Protein AF-A0A7V8SWE1-F1 (afdb_monomer)

Organism: NCBI:txid2741543

Solvent-accessible surface area (backbone atoms only — not comparable to full-atom values): 8649 Å² total; per-residue (Å²): 116,67,28,91,55,53,17,37,74,78,63,45,64,62,49,40,82,53,27,45,35,38,38,36,35,71,44,95,86,73,48,75,47,38,33,42,31,34,25,30,71,71,58,32,58,72,67,48,52,79,47,69,55,87,80,59,89,90,51,84,45,40,10,81,88,76,64,48,80,16,74,92,61,47,38,55,41,38,36,44,32,44,49,87,95,69,55,78,46,78,29,68,40,43,18,36,64,68,60,35,49,52,54,48,53,52,39,69,75,32,26,47,76,45,63,101,82,65,73,82,72,71,81,58,93,66,72,76,48,74,64,56,53,32,48,76,70,75,41,64,82,72,75,77,72,82,122

Structure (mmCIF, N/CA/C/O backbone):
data_AF-A0A7V8SWE1-F1
#
_entry.id   AF-A0A7V8SWE1-F1
#
loop_
_atom_site.group_PDB
_atom_site.id
_atom_site.type_symbol
_atom_site.label_atom_id
_atom_site.label_alt_id
_atom_site.label_comp_id
_atom_site.label_asym_id
_atom_site.label_entity_id
_atom_site.label_seq_id
_atom_site.pdbx_PDB_ins_code
_atom_site.Cartn_x
_atom_site.Cartn_y
_atom_site.Cartn_z
_atom_site.occupancy
_atom_site.B_iso_or_equiv
_atom_site.auth_seq_id
_atom_site.auth_comp_id
_atom_site.auth_asym_id
_atom_site.auth_atom_id
_atom_site.pdbx_PDB_model_num
ATOM 1 N N . MET A 1 1 ? -16.296 -4.561 21.670 1.00 53.44 1 MET A N 1
ATOM 2 C CA . MET A 1 1 ? -16.501 -3.111 21.899 1.00 53.44 1 MET A CA 1
ATOM 3 C C . MET A 1 1 ? -16.398 -2.400 20.562 1.00 53.44 1 MET A C 1
ATOM 5 O O . MET A 1 1 ? -15.325 -2.439 19.980 1.00 53.44 1 MET A O 1
ATOM 9 N N . ALA A 1 2 ? -17.481 -1.790 20.070 1.00 59.56 2 ALA A N 1
ATOM 10 C CA . ALA A 1 2 ? -17.483 -1.154 18.755 1.00 59.56 2 ALA A CA 1
ATOM 11 C C . ALA A 1 2 ? -16.504 0.028 18.675 1.00 59.56 2 ALA A C 1
ATOM 13 O O . ALA A 1 2 ? -16.579 0.948 19.486 1.00 59.56 2 ALA A O 1
ATOM 14 N N . SER A 1 3 ? -15.599 0.026 17.690 1.00 70.50 3 SER A N 1
ATOM 15 C CA . SER A 1 3 ? -14.721 1.175 17.453 1.00 70.50 3 SER A CA 1
ATOM 16 C C . SER A 1 3 ? -15.526 2.417 17.069 1.00 70.50 3 SER A C 1
ATOM 18 O O . SER A 1 3 ? -16.351 2.398 16.150 1.00 70.50 3 SER A O 1
ATOM 20 N N . LEU A 1 4 ? -15.225 3.531 17.738 1.00 80.62 4 LEU A N 1
ATOM 21 C CA . LEU A 1 4 ? -15.756 4.851 17.402 1.00 80.62 4 LEU A CA 1
ATOM 22 C C . LEU A 1 4 ? -15.091 5.466 16.159 1.00 80.62 4 LEU A C 1
ATOM 24 O O . LEU A 1 4 ? -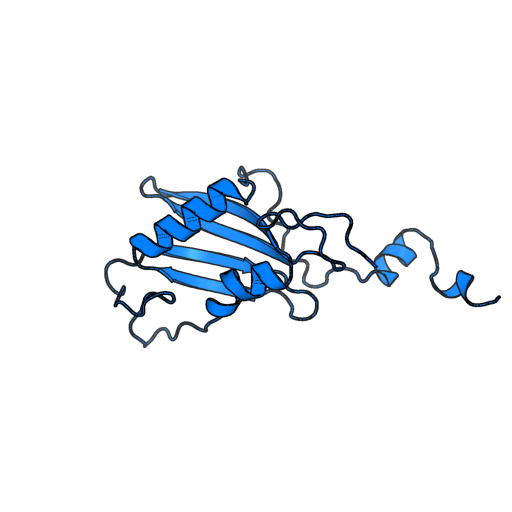15.530 6.512 15.680 1.00 80.62 4 LEU A O 1
ATOM 28 N N . VAL A 1 5 ? -14.049 4.833 15.626 1.00 86.25 5 VAL A N 1
ATOM 29 C CA . VAL A 1 5 ? -13.293 5.322 14.474 1.00 86.25 5 VAL A CA 1
ATOM 30 C C . VAL A 1 5 ? -13.812 4.656 13.202 1.00 86.25 5 VAL A C 1
ATOM 32 O O . VAL A 1 5 ? -13.894 3.429 13.124 1.00 86.25 5 VAL A O 1
ATOM 35 N N . LYS A 1 6 ? -14.171 5.474 12.206 1.00 90.62 6 LYS A N 1
ATOM 36 C CA . LYS A 1 6 ? -14.587 5.008 10.877 1.00 90.62 6 LYS A CA 1
ATOM 37 C C . LYS A 1 6 ? -13.392 4.441 10.105 1.00 90.62 6 LYS A C 1
ATOM 39 O O . LYS A 1 6 ? -12.274 4.939 10.232 1.00 90.62 6 LYS A O 1
ATOM 44 N N . CYS A 1 7 ? -13.649 3.430 9.282 1.00 93.50 7 CYS A N 1
ATOM 45 C CA . CYS A 1 7 ? -12.727 3.007 8.234 1.00 93.50 7 CYS A CA 1
ATOM 46 C C . CYS A 1 7 ? -12.522 4.163 7.243 1.00 93.50 7 CYS A C 1
ATOM 48 O O . CYS A 1 7 ? -13.503 4.734 6.777 1.00 93.50 7 CYS A O 1
ATOM 50 N N . GLY A 1 8 ? -11.273 4.492 6.918 1.00 91.38 8 GLY A N 1
ATOM 51 C CA . GLY A 1 8 ? -10.909 5.520 5.942 1.00 91.38 8 GLY A CA 1
ATOM 52 C C . GLY A 1 8 ? -11.381 5.184 4.531 1.00 91.38 8 GLY A C 1
ATOM 53 O O . GLY A 1 8 ? -11.786 6.080 3.812 1.00 91.38 8 GLY A O 1
ATOM 54 N N . SER A 1 9 ? -11.437 3.895 4.173 1.00 94.06 9 SER A N 1
ATOM 55 C CA . SER A 1 9 ? -11.879 3.472 2.839 1.00 94.06 9 SER A CA 1
ATOM 56 C C . SER A 1 9 ? -13.399 3.351 2.703 1.00 94.06 9 SER A C 1
ATOM 58 O O . SER A 1 9 ? -13.983 3.982 1.838 1.00 94.06 9 SER A O 1
ATOM 60 N N . CYS A 1 10 ? -14.077 2.561 3.545 1.00 94.50 10 CYS A N 1
ATOM 61 C CA . CYS A 1 10 ? -15.527 2.353 3.390 1.00 94.50 10 CYS A CA 1
ATOM 62 C C . CYS A 1 10 ? -16.403 3.261 4.268 1.00 94.50 10 CYS A C 1
ATOM 64 O O . CYS A 1 10 ? -17.613 3.064 4.311 1.00 94.50 10 CYS A O 1
ATOM 66 N N . ALA A 1 11 ? -15.820 4.186 5.040 1.00 92.94 11 ALA A N 1
ATOM 67 C CA . ALA A 1 11 ? -16.505 5.099 5.969 1.00 92.94 11 ALA A CA 1
ATOM 68 C C . ALA A 1 11 ? -17.383 4.443 7.067 1.00 92.94 11 ALA A C 1
ATOM 70 O O . ALA A 1 11 ? -17.995 5.146 7.880 1.00 92.94 11 ALA A O 1
ATOM 71 N N . ARG A 1 12 ? -17.429 3.106 7.149 1.00 92.25 12 ARG A N 1
ATOM 72 C CA . ARG A 1 12 ? -18.203 2.352 8.150 1.00 92.25 12 ARG A CA 1
ATOM 73 C C . ARG A 1 12 ? -17.472 2.275 9.492 1.00 92.25 12 ARG A C 1
ATOM 75 O O . ARG A 1 12 ? -16.244 2.258 9.550 1.00 92.25 12 ARG A O 1
ATOM 82 N N . ARG A 1 13 ? -18.236 2.198 10.586 1.00 88.94 13 ARG A N 1
ATOM 83 C CA . ARG A 1 13 ? -17.732 1.866 11.932 1.00 88.94 13 ARG A CA 1
ATOM 84 C C . ARG A 1 13 ? -17.792 0.350 12.091 1.00 88.94 13 ARG A C 1
ATOM 86 O O . ARG A 1 13 ? -18.875 -0.218 12.031 1.00 88.94 13 ARG A O 1
ATOM 93 N N . CYS A 1 14 ? -16.647 -0.305 12.248 1.00 77.81 14 CYS A N 1
ATOM 94 C CA . CYS A 1 14 ? -16.549 -1.750 12.017 1.00 77.81 14 CYS A CA 1
ATOM 95 C C . CYS A 1 14 ? -16.420 -2.599 13.281 1.00 77.81 14 CYS A C 1
ATOM 97 O O . CYS A 1 14 ? -15.758 -3.623 13.231 1.00 77.81 14 CYS A O 1
ATOM 99 N N . GLY A 1 15 ? -17.021 -2.202 14.408 1.00 78.94 15 GLY A N 1
ATOM 100 C CA . GLY A 1 15 ? -17.101 -3.061 15.603 1.00 78.94 15 GLY A CA 1
ATOM 101 C C . GLY A 1 15 ? -15.770 -3.333 16.334 1.00 78.94 15 GLY A C 1
ATOM 102 O O . GLY A 1 15 ? -15.778 -3.656 17.514 1.00 78.94 15 GLY A O 1
ATOM 103 N N . GLU A 1 16 ? -14.642 -3.129 15.664 1.00 82.38 16 GLU A N 1
ATOM 104 C CA . GLU A 1 16 ? -13.286 -3.471 16.082 1.00 82.38 16 GLU A CA 1
ATOM 105 C C . GLU A 1 16 ? -12.330 -2.319 15.770 1.00 82.38 16 GLU A C 1
ATOM 107 O O . GLU A 1 16 ? -12.632 -1.444 14.947 1.00 82.38 16 GLU A O 1
ATOM 112 N N . ARG A 1 17 ? -11.168 -2.304 16.434 1.00 84.38 17 ARG A N 1
ATOM 113 C CA . ARG A 1 17 ? -10.131 -1.290 16.212 1.00 84.38 17 ARG A CA 1
ATOM 114 C C . ARG A 1 17 ? -9.636 -1.366 14.755 1.00 84.38 17 ARG A C 1
ATOM 116 O O . ARG A 1 17 ? -9.178 -2.426 14.343 1.00 84.38 17 ARG A O 1
ATOM 123 N N . PRO A 1 18 ? -9.677 -0.261 13.987 1.00 89.19 18 PRO A N 1
ATOM 124 C CA . PRO A 1 18 ? -9.147 -0.241 12.632 1.00 89.19 18 PRO A CA 1
ATOM 125 C C . PRO A 1 18 ? -7.643 -0.514 12.599 1.00 89.19 18 PRO A C 1
ATOM 127 O O . PRO A 1 18 ? -6.896 -0.051 13.464 1.00 89.19 18 PRO A O 1
ATOM 130 N N . ILE A 1 19 ? -7.218 -1.204 11.550 1.00 93.44 19 ILE A N 1
ATOM 131 C CA . ILE A 1 19 ? -5.834 -1.491 11.200 1.00 93.44 19 ILE A CA 1
ATOM 132 C C . ILE A 1 19 ? -5.217 -0.219 10.621 1.00 93.44 19 ILE A C 1
ATOM 134 O O . ILE A 1 19 ? -5.732 0.351 9.659 1.00 93.44 19 ILE A O 1
ATOM 138 N N . GLY A 1 20 ? -4.133 0.263 11.223 1.00 93.25 20 GLY A N 1
ATOM 139 C CA . GLY A 1 20 ? -3.361 1.362 10.648 1.00 93.25 20 GLY A CA 1
ATOM 140 C C . GLY A 1 20 ? -2.509 0.849 9.494 1.00 93.25 20 GLY A C 1
ATOM 141 O O . GLY A 1 20 ? -1.827 -0.155 9.669 1.00 93.25 20 GLY A O 1
ATOM 142 N N . ALA A 1 21 ? -2.539 1.533 8.354 1.00 94.62 21 ALA A N 1
ATOM 143 C CA . ALA A 1 21 ? -1.696 1.239 7.200 1.00 94.62 21 ALA A CA 1
ATOM 144 C C . ALA A 1 21 ? -1.016 2.523 6.711 1.00 94.62 21 ALA A C 1
ATOM 146 O O . ALA A 1 21 ? -1.688 3.508 6.389 1.00 94.62 21 ALA A O 1
ATOM 147 N N . TYR A 1 22 ? 0.312 2.501 6.685 1.00 94.50 22 TYR A N 1
ATOM 148 C CA . TYR A 1 22 ? 1.173 3.544 6.142 1.00 94.50 22 TYR A CA 1
ATOM 149 C C . TYR A 1 22 ? 1.586 3.149 4.747 1.00 94.50 22 TYR A C 1
ATOM 151 O O . TYR A 1 22 ? 1.990 2.017 4.528 1.00 94.50 22 TYR A O 1
ATOM 159 N N . TRP A 1 23 ? 1.508 4.098 3.835 1.00 94.62 23 TRP A N 1
ATOM 160 C CA . TRP A 1 23 ? 1.848 3.913 2.440 1.00 94.62 23 TRP A CA 1
ATOM 161 C C . TRP A 1 23 ? 2.895 4.936 2.064 1.00 94.62 23 TRP A C 1
ATOM 163 O O . TRP A 1 23 ? 2.771 6.108 2.430 1.00 94.62 23 TRP A O 1
ATOM 173 N N . ARG A 1 24 ? 3.912 4.516 1.322 1.00 94.44 24 ARG A N 1
ATOM 174 C CA . ARG A 1 24 ? 4.896 5.432 0.758 1.00 94.44 24 ARG A CA 1
ATOM 175 C C . ARG A 1 24 ? 5.316 5.008 -0.638 1.00 94.44 24 ARG A C 1
ATOM 177 O O . ARG A 1 24 ? 5.428 3.820 -0.921 1.00 94.44 24 ARG A O 1
ATOM 184 N N . TRP A 1 25 ? 5.580 5.991 -1.482 1.00 93.56 25 TRP A N 1
ATOM 185 C CA . TRP A 1 25 ? 6.151 5.792 -2.810 1.00 93.56 25 TRP A CA 1
ATOM 186 C C . TRP A 1 25 ? 7.035 6.981 -3.170 1.00 93.56 25 TRP A C 1
ATOM 188 O O . TRP A 1 25 ? 6.848 8.089 -2.652 1.00 93.56 25 TRP A O 1
ATOM 198 N N . LEU A 1 26 ? 8.004 6.737 -4.045 1.00 88.69 26 LEU A N 1
ATOM 199 C CA . LEU A 1 26 ? 8.876 7.772 -4.577 1.00 88.69 26 LEU A CA 1
ATOM 200 C C . LEU A 1 26 ? 8.215 8.383 -5.815 1.00 88.69 26 LEU A C 1
ATOM 202 O O . LEU A 1 26 ? 7.708 7.669 -6.676 1.00 88.69 26 LEU A O 1
ATOM 206 N N . ARG A 1 27 ? 8.169 9.710 -5.893 1.00 86.38 27 ARG A N 1
ATOM 207 C CA . ARG A 1 27 ? 7.724 10.418 -7.097 1.00 86.38 27 ARG A CA 1
ATOM 208 C C . ARG A 1 27 ? 8.882 10.594 -8.079 1.00 86.38 27 ARG A C 1
ATOM 210 O O . ARG A 1 27 ? 10.047 10.523 -7.700 1.00 86.38 27 ARG A O 1
ATOM 217 N N . SER A 1 28 ? 8.551 10.927 -9.326 1.00 85.75 28 SER A N 1
ATOM 218 C CA . SER A 1 28 ? 9.534 11.245 -10.371 1.00 85.75 28 SER A CA 1
ATOM 219 C C . SER A 1 28 ? 10.417 12.460 -10.055 1.00 85.75 28 SER A C 1
ATOM 221 O O . SER A 1 28 ? 11.500 12.583 -10.612 1.00 85.75 28 SER A O 1
ATOM 223 N N . ASP A 1 29 ? 9.983 13.343 -9.149 1.00 87.50 29 ASP A N 1
ATOM 224 C CA . ASP A 1 29 ? 10.763 14.479 -8.636 1.00 87.50 29 ASP A CA 1
ATOM 225 C C . ASP A 1 29 ? 11.721 14.093 -7.487 1.00 87.50 29 ASP A C 1
ATOM 227 O O . ASP A 1 29 ? 12.370 14.960 -6.904 1.00 87.50 29 ASP A O 1
ATOM 231 N N . GLY A 1 30 ? 11.813 12.803 -7.141 1.00 85.00 30 GLY A N 1
ATOM 232 C CA . GLY A 1 30 ? 12.646 12.298 -6.049 1.00 85.00 30 GLY A CA 1
ATOM 233 C C . GLY A 1 30 ? 12.052 12.508 -4.652 1.00 85.00 30 GLY A C 1
ATOM 234 O O . GLY A 1 30 ? 12.710 12.206 -3.655 1.00 85.00 30 GLY A O 1
ATOM 235 N N . VAL A 1 31 ? 10.814 13.004 -4.541 1.00 88.12 31 VAL A N 1
ATOM 236 C CA . VAL A 1 31 ? 10.159 13.240 -3.250 1.00 88.12 31 VAL A CA 1
ATOM 237 C C . VAL A 1 31 ? 9.353 12.017 -2.817 1.00 88.12 31 VAL A C 1
ATOM 239 O O . VAL A 1 31 ? 8.496 11.511 -3.545 1.00 88.12 31 VAL A O 1
ATOM 242 N N . TRP A 1 32 ? 9.578 11.565 -1.582 1.00 88.94 32 TRP A N 1
ATOM 243 C CA . TRP A 1 32 ? 8.751 10.536 -0.956 1.00 88.94 32 TRP A CA 1
ATOM 244 C C . TRP A 1 32 ? 7.381 11.091 -0.579 1.00 88.94 32 TRP A C 1
ATOM 246 O O . TRP A 1 32 ? 7.273 11.988 0.258 1.00 88.94 32 TRP A O 1
ATOM 256 N N . LYS A 1 33 ? 6.325 10.495 -1.128 1.00 91.56 33 LYS A N 1
ATOM 257 C CA . LYS A 1 33 ? 4.957 10.707 -0.652 1.00 91.56 33 LYS A CA 1
ATOM 258 C C . LYS A 1 33 ? 4.629 9.697 0.427 1.00 91.56 33 LYS A C 1
ATOM 260 O O . LYS A 1 33 ? 5.005 8.533 0.320 1.00 91.56 33 LYS A O 1
ATOM 265 N N . LYS A 1 34 ? 3.929 10.150 1.465 1.00 93.00 34 LYS A N 1
ATOM 266 C CA . LYS A 1 34 ? 3.537 9.337 2.618 1.00 93.00 34 LYS A CA 1
ATOM 267 C C . LYS A 1 34 ? 2.059 9.541 2.893 1.00 93.00 34 LYS A C 1
ATOM 269 O O . LYS A 1 34 ? 1.596 10.674 2.953 1.00 93.00 34 LYS A O 1
ATOM 274 N N . HIS A 1 35 ? 1.333 8.449 3.066 1.00 93.88 35 HIS A N 1
ATOM 275 C CA . HIS A 1 35 ? -0.095 8.459 3.345 1.00 93.88 35 HIS A CA 1
ATOM 276 C C . HIS A 1 35 ? -0.418 7.498 4.481 1.00 93.88 35 HIS A C 1
ATOM 278 O O . HIS A 1 35 ? 0.260 6.491 4.679 1.00 93.88 35 HIS A O 1
ATOM 284 N N . TYR A 1 36 ? -1.476 7.801 5.224 1.00 93.69 36 TYR A N 1
ATOM 285 C CA . TYR A 1 36 ? -1.980 6.945 6.285 1.00 93.69 36 TYR A CA 1
ATOM 286 C C . TYR A 1 36 ? -3.476 6.704 6.146 1.00 93.69 36 TYR A C 1
ATOM 288 O O . TYR A 1 36 ? -4.268 7.644 6.070 1.00 93.69 36 TYR A O 1
ATOM 296 N N . ALA A 1 37 ? -3.868 5.436 6.211 1.00 93.38 37 ALA A N 1
ATOM 297 C CA . ALA A 1 37 ? -5.258 5.021 6.242 1.00 93.38 37 ALA A CA 1
ATOM 298 C C . ALA A 1 37 ? -5.544 4.155 7.472 1.00 93.38 37 ALA A C 1
ATOM 300 O O . ALA A 1 37 ? -4.713 3.374 7.934 1.00 93.38 37 ALA A O 1
ATOM 301 N N . ARG A 1 38 ? -6.769 4.271 7.987 1.00 93.56 38 ARG A N 1
ATOM 302 C CA . ARG A 1 38 ? -7.322 3.357 8.992 1.00 93.56 38 ARG A CA 1
ATOM 303 C C . ARG A 1 38 ? -8.280 2.407 8.301 1.00 93.56 38 ARG A C 1
ATOM 305 O O . ARG A 1 38 ? -9.331 2.840 7.849 1.00 93.56 38 ARG A O 1
ATOM 312 N N . LEU A 1 39 ? -7.957 1.131 8.219 1.00 94.56 39 LEU A N 1
ATOM 313 C CA . LEU A 1 39 ? -8.743 0.147 7.487 1.00 94.56 39 LEU A CA 1
ATOM 314 C C . LEU A 1 39 ? -9.509 -0.745 8.458 1.00 94.56 39 LEU A C 1
ATOM 316 O O . LEU A 1 39 ? -8.976 -1.189 9.468 1.00 94.56 39 LEU A O 1
ATOM 320 N N . CYS A 1 40 ? -10.775 -1.028 8.175 1.00 94.00 40 CYS A N 1
ATOM 321 C CA . CYS A 1 40 ? -11.423 -2.161 8.827 1.00 94.00 40 CYS A CA 1
ATOM 322 C C . CYS A 1 40 ? -10.852 -3.474 8.291 1.00 94.00 40 CYS A C 1
ATOM 324 O O . CYS A 1 40 ? -10.267 -3.490 7.208 1.00 94.00 40 CYS A O 1
ATOM 326 N N . VAL A 1 41 ? -11.087 -4.576 9.006 1.00 92.25 41 VAL A N 1
ATOM 327 C CA . VAL A 1 41 ? -10.599 -5.909 8.619 1.00 92.25 41 VAL A CA 1
ATOM 328 C C . VAL A 1 41 ? -10.981 -6.263 7.177 1.00 92.25 41 VAL A C 1
ATOM 330 O O . VAL A 1 41 ? -10.136 -6.730 6.427 1.00 92.25 41 VAL A O 1
ATOM 333 N N . GLY A 1 42 ? -12.205 -5.951 6.736 1.00 93.06 42 GLY A N 1
ATOM 334 C CA . GLY A 1 42 ? -12.628 -6.212 5.353 1.00 93.06 42 GLY A CA 1
ATOM 335 C C . GLY A 1 42 ? -11.882 -5.381 4.297 1.00 93.06 42 GLY A C 1
ATOM 336 O O . GLY A 1 42 ? -11.495 -5.904 3.255 1.00 93.06 42 GLY A O 1
ATOM 337 N N . CYS A 1 43 ? -11.639 -4.091 4.556 1.00 95.12 43 CYS A N 1
ATOM 338 C CA . CYS A 1 43 ? -10.854 -3.247 3.644 1.00 95.12 43 CYS A CA 1
ATOM 339 C C . CYS A 1 43 ? -9.372 -3.640 3.645 1.00 95.12 43 CYS A C 1
ATOM 341 O O . CYS A 1 43 ? -8.723 -3.574 2.611 1.00 95.12 43 CYS A O 1
ATOM 343 N N . TYR A 1 44 ? -8.846 -4.074 4.788 1.00 95.00 44 TYR A N 1
ATOM 344 C CA . TYR A 1 44 ? -7.492 -4.603 4.888 1.00 95.00 44 TYR A CA 1
ATOM 345 C C . TYR A 1 44 ? -7.333 -5.902 4.092 1.00 95.00 44 TYR A C 1
ATOM 347 O O . TYR A 1 44 ? -6.470 -5.987 3.224 1.00 95.00 44 TYR A O 1
ATOM 355 N N . ALA A 1 45 ? -8.221 -6.872 4.324 1.00 94.44 45 ALA A N 1
ATOM 356 C CA . ALA A 1 45 ? -8.199 -8.175 3.667 1.00 94.44 45 ALA A CA 1
ATOM 357 C C . ALA A 1 45 ? -8.356 -8.089 2.141 1.00 94.44 45 ALA A C 1
ATOM 359 O O . ALA A 1 45 ? -7.865 -8.953 1.428 1.00 94.44 45 ALA A O 1
ATOM 360 N N . SER A 1 46 ? -9.033 -7.054 1.636 1.00 94.06 46 SER A N 1
ATOM 361 C CA . SER A 1 46 ? -9.235 -6.853 0.194 1.00 94.06 46 SER A CA 1
ATOM 362 C C . SER A 1 46 ? -8.147 -6.027 -0.492 1.00 94.06 46 SER A C 1
ATOM 364 O O . SER A 1 46 ? -8.024 -6.116 -1.708 1.00 94.06 46 SER A O 1
ATOM 366 N N . ARG A 1 47 ? -7.392 -5.195 0.240 1.00 93.00 47 ARG A N 1
ATOM 367 C CA . ARG A 1 47 ? -6.444 -4.236 -0.366 1.00 93.00 47 ARG A CA 1
ATOM 368 C C . ARG A 1 47 ? -4.989 -4.454 0.013 1.00 93.00 47 ARG A C 1
ATOM 370 O O . ARG A 1 47 ? -4.128 -4.178 -0.815 1.00 93.00 47 ARG A O 1
ATOM 377 N N . VAL A 1 48 ? -4.729 -4.875 1.248 1.00 93.94 48 VAL A N 1
ATOM 378 C CA . VAL A 1 48 ? -3.374 -4.996 1.807 1.00 93.94 48 VAL A CA 1
ATOM 379 C C . VAL A 1 48 ? -2.971 -6.452 1.926 1.00 93.94 48 VAL A C 1
ATOM 381 O O . VAL A 1 48 ? -1.913 -6.808 1.434 1.00 93.94 48 VAL A O 1
ATOM 384 N N . ALA A 1 49 ? -3.832 -7.298 2.496 1.00 93.88 49 ALA A N 1
ATOM 385 C CA . ALA A 1 49 ? -3.510 -8.709 2.708 1.00 93.88 49 ALA A CA 1
ATOM 386 C C . ALA A 1 49 ? -3.080 -9.470 1.440 1.00 93.88 49 ALA A C 1
ATOM 388 O O . ALA A 1 49 ? -2.149 -10.260 1.534 1.00 93.88 49 ALA A O 1
ATOM 389 N N . PRO A 1 50 ? -3.664 -9.226 0.248 1.00 92.62 50 PRO A N 1
ATOM 390 C CA . PRO A 1 50 ? -3.204 -9.882 -0.978 1.00 92.62 50 PRO A CA 1
ATOM 391 C C . PRO A 1 50 ? -1.789 -9.473 -1.409 1.00 92.62 50 PRO A C 1
ATOM 393 O O . PRO A 1 50 ? -1.189 -10.145 -2.237 1.00 92.62 50 PRO A O 1
ATOM 396 N N . LEU A 1 51 ? -1.276 -8.362 -0.875 1.00 92.62 51 LEU A N 1
ATOM 397 C CA . LEU A 1 51 ? 0.065 -7.856 -1.147 1.00 92.62 51 LEU A CA 1
ATOM 398 C C . LEU A 1 51 ? 1.089 -8.370 -0.129 1.00 92.62 51 LEU A C 1
ATOM 400 O O . LEU A 1 51 ? 2.279 -8.170 -0.335 1.00 92.62 51 LEU A O 1
ATOM 404 N N . GLU A 1 52 ? 0.650 -9.005 0.964 1.00 90.12 52 GLU A N 1
ATOM 405 C CA . GLU A 1 52 ? 1.521 -9.616 1.974 1.00 90.12 52 GLU A CA 1
ATOM 406 C C . GLU A 1 52 ? 2.179 -10.876 1.398 1.00 90.12 52 GLU A C 1
ATOM 408 O O . GLU A 1 52 ? 1.774 -12.002 1.678 1.00 90.12 52 GLU A O 1
ATOM 413 N N . GLY A 1 53 ? 3.174 -10.673 0.541 1.00 81.94 53 GLY A N 1
ATOM 414 C CA . GLY A 1 53 ? 4.032 -11.712 -0.004 1.00 81.94 53 GLY A CA 1
ATOM 415 C C . GLY A 1 53 ? 5.489 -11.399 0.300 1.00 81.94 53 GLY A C 1
ATOM 416 O O . GLY A 1 53 ? 5.906 -10.239 0.271 1.00 81.94 53 GLY A O 1
ATOM 417 N N . GLU A 1 54 ? 6.266 -12.437 0.591 1.00 77.44 54 GLU A N 1
ATOM 418 C CA . GLU A 1 54 ? 7.720 -12.319 0.588 1.00 77.44 54 GLU A CA 1
ATOM 419 C C . GLU A 1 54 ? 8.191 -12.160 -0.861 1.00 77.44 54 GLU A C 1
ATOM 421 O O . GLU A 1 54 ? 7.799 -12.928 -1.741 1.00 77.44 54 GLU A O 1
ATOM 426 N N . ILE A 1 55 ? 9.010 -11.137 -1.110 1.00 81.31 55 ILE A N 1
ATOM 427 C CA . ILE A 1 55 ? 9.718 -11.003 -2.381 1.00 81.31 55 ILE A CA 1
ATOM 428 C C . ILE A 1 55 ? 10.958 -11.885 -2.290 1.00 81.31 55 ILE A C 1
ATOM 430 O O . ILE A 1 55 ? 11.840 -11.624 -1.471 1.00 81.31 55 ILE A O 1
ATOM 434 N N . ASP A 1 56 ? 11.024 -12.900 -3.145 1.00 82.19 56 ASP A N 1
ATOM 435 C CA . ASP A 1 56 ? 12.252 -13.648 -3.386 1.00 82.19 56 ASP A CA 1
ATOM 436 C C . ASP A 1 56 ? 13.212 -12.765 -4.212 1.00 82.19 56 ASP A C 1
ATOM 438 O O . ASP A 1 56 ? 12.860 -12.389 -5.333 1.00 82.19 56 ASP A O 1
ATOM 442 N N . PRO A 1 57 ? 14.389 -12.383 -3.674 1.00 79.44 57 PRO A N 1
ATOM 443 C CA . PRO A 1 57 ? 15.334 -11.509 -4.367 1.00 79.44 57 PRO A CA 1
ATOM 444 C C . PRO A 1 57 ? 15.938 -12.143 -5.625 1.00 79.44 57 PRO A C 1
ATOM 446 O O . PRO A 1 57 ? 16.433 -11.410 -6.479 1.00 79.44 57 PRO A O 1
ATOM 449 N N . ASP A 1 58 ? 15.902 -13.473 -5.738 1.00 85.31 58 ASP A N 1
ATOM 450 C CA . ASP A 1 58 ? 16.420 -14.209 -6.892 1.00 85.31 58 ASP A CA 1
ATOM 451 C C . ASP A 1 58 ? 15.324 -14.486 -7.941 1.00 85.31 58 ASP A C 1
ATOM 453 O O . ASP A 1 58 ? 15.611 -14.956 -9.047 1.00 85.31 58 ASP A O 1
ATOM 457 N N . ALA A 1 59 ? 14.059 -14.189 -7.620 1.00 85.75 59 ALA A N 1
ATOM 458 C CA . ALA A 1 59 ? 12.934 -14.338 -8.533 1.00 85.75 59 ALA A CA 1
ATOM 459 C C . ALA A 1 59 ? 12.691 -13.068 -9.356 1.00 85.75 59 ALA A C 1
ATOM 461 O O . ALA A 1 59 ? 12.913 -11.941 -8.913 1.00 85.75 59 ALA A O 1
ATOM 462 N N . ARG A 1 60 ? 12.136 -13.250 -10.559 1.00 87.38 60 ARG A N 1
ATOM 463 C CA . ARG A 1 60 ? 11.663 -12.124 -11.370 1.00 87.38 60 ARG A CA 1
ATOM 464 C C . ARG A 1 60 ? 10.549 -11.370 -10.656 1.00 87.38 60 ARG A C 1
ATOM 466 O O . ARG A 1 60 ? 9.566 -11.972 -10.213 1.00 87.38 60 ARG A O 1
ATOM 473 N N . LEU A 1 61 ? 10.676 -10.046 -10.610 1.00 91.75 61 LEU A N 1
ATOM 474 C CA . LEU A 1 61 ? 9.639 -9.183 -10.061 1.00 91.75 61 LEU A CA 1
ATOM 475 C C . LEU A 1 61 ? 8.423 -9.191 -10.984 1.00 91.75 61 LEU A C 1
ATOM 477 O O . LEU A 1 61 ? 8.523 -8.925 -12.178 1.00 91.75 61 LEU A O 1
ATOM 481 N N . SER A 1 62 ? 7.257 -9.462 -10.409 1.00 93.56 62 SER A N 1
ATOM 482 C CA . SER A 1 62 ? 5.988 -9.395 -11.123 1.00 93.56 62 SER A CA 1
ATOM 483 C C . SER A 1 62 ? 4.981 -8.568 -10.343 1.00 93.56 62 SER A C 1
ATOM 485 O O . SER A 1 62 ? 4.956 -8.572 -9.110 1.00 93.56 62 SER A O 1
ATOM 487 N N . CYS A 1 63 ? 4.124 -7.864 -11.078 1.00 94.69 63 CYS A N 1
ATOM 488 C CA . CYS A 1 63 ? 3.070 -7.058 -10.495 1.00 94.69 63 CYS A CA 1
ATOM 489 C C . CYS A 1 63 ? 2.119 -7.947 -9.680 1.00 94.69 63 CYS A C 1
ATOM 491 O O . CYS A 1 63 ? 1.437 -8.787 -10.274 1.00 94.69 63 CYS A O 1
ATOM 493 N N . PRO A 1 64 ? 1.962 -7.727 -8.361 1.00 92.81 64 PRO A N 1
ATOM 494 C CA . PRO A 1 64 ? 1.173 -8.619 -7.507 1.00 92.81 64 PRO A CA 1
ATOM 495 C C . PRO A 1 64 ? -0.325 -8.632 -7.857 1.00 92.81 64 PRO A C 1
ATOM 497 O O . PRO A 1 64 ? -1.050 -9.533 -7.448 1.00 92.81 64 PRO A O 1
ATOM 500 N N . GLN A 1 65 ? -0.798 -7.651 -8.633 1.00 93.81 65 GLN A N 1
ATOM 501 C CA . GLN A 1 65 ? -2.198 -7.539 -9.041 1.00 93.81 65 GLN A CA 1
ATOM 502 C C . GLN A 1 65 ? -2.520 -8.244 -10.369 1.00 93.81 65 GLN A C 1
ATOM 504 O O . GLN A 1 65 ? -3.645 -8.700 -10.556 1.00 93.81 65 GLN A O 1
ATOM 509 N N . CYS A 1 66 ? -1.571 -8.317 -11.309 1.00 95.19 66 CYS A N 1
ATOM 510 C CA . CYS A 1 66 ? -1.832 -8.846 -12.659 1.00 95.1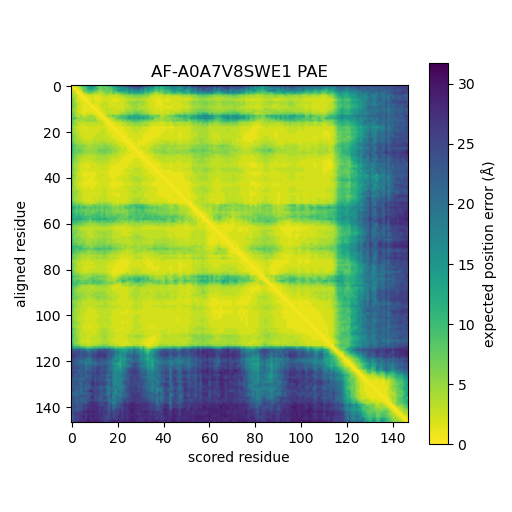9 66 CYS A CA 1
ATOM 511 C C . CYS A 1 66 ? -0.793 -9.840 -13.185 1.00 95.19 66 CYS A C 1
ATOM 513 O O . CYS A 1 66 ? -0.987 -10.383 -14.269 1.00 95.19 66 CYS A O 1
ATOM 515 N N . GLY A 1 67 ? 0.301 -10.065 -12.458 1.00 94.12 67 GLY A N 1
ATOM 516 C CA . GLY A 1 67 ? 1.357 -11.010 -12.817 1.00 94.12 67 GLY A CA 1
ATOM 517 C C . GLY A 1 67 ? 2.248 -10.589 -13.988 1.00 94.12 67 GLY A C 1
ATOM 518 O O . GLY A 1 67 ? 3.0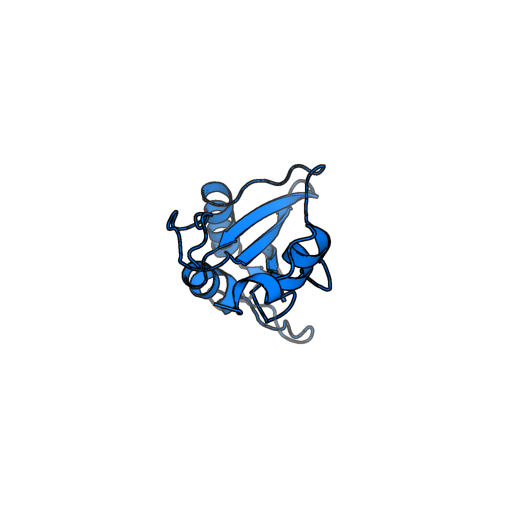76 -11.386 -14.416 1.00 94.12 67 GLY A O 1
ATOM 519 N N . ILE A 1 68 ? 2.097 -9.373 -14.525 1.00 95.38 68 ILE A N 1
ATOM 520 C CA . ILE A 1 68 ? 2.998 -8.854 -15.566 1.00 95.38 68 ILE A CA 1
ATOM 521 C C . ILE A 1 68 ? 4.403 -8.690 -14.981 1.00 95.38 68 ILE A C 1
ATOM 523 O O . ILE A 1 68 ? 4.537 -8.257 -13.839 1.00 95.38 68 ILE A O 1
ATOM 527 N N . ASP A 1 69 ? 5.419 -9.024 -15.772 1.00 94.69 69 ASP A N 1
ATOM 528 C CA . ASP A 1 69 ? 6.830 -8.803 -15.453 1.00 94.69 69 ASP A CA 1
ATOM 529 C C . ASP A 1 69 ? 7.118 -7.302 -15.287 1.00 94.69 69 ASP A C 1
ATOM 531 O O . ASP A 1 69 ? 6.749 -6.489 -16.138 1.00 94.69 69 ASP A O 1
ATOM 535 N N . THR A 1 70 ? 7.730 -6.935 -14.167 1.00 94.31 70 THR A N 1
ATOM 536 C CA . THR A 1 70 ? 8.055 -5.550 -13.812 1.00 94.31 70 THR A CA 1
ATOM 537 C C . THR A 1 70 ? 9.533 -5.375 -13.478 1.00 94.31 70 THR A C 1
ATOM 539 O O . THR A 1 70 ? 9.888 -4.379 -12.859 1.00 94.31 70 THR A O 1
ATOM 542 N N . GLU A 1 71 ? 10.396 -6.329 -13.833 1.00 91.75 71 GLU A N 1
ATOM 543 C CA . GLU A 1 71 ? 11.824 -6.310 -13.480 1.00 91.75 71 GLU A CA 1
ATOM 544 C C . GLU A 1 71 ? 12.510 -4.984 -13.866 1.00 91.75 71 GLU A C 1
ATOM 546 O O . GLU A 1 71 ? 13.216 -4.395 -13.046 1.00 91.75 71 GLU A O 1
ATOM 551 N N . ASP A 1 72 ? 12.202 -4.457 -15.056 1.00 91.62 72 ASP A N 1
ATOM 552 C CA . ASP A 1 72 ? 12.835 -3.249 -15.605 1.00 91.62 72 ASP A CA 1
ATOM 553 C C . ASP A 1 72 ? 12.081 -1.930 -15.328 1.00 91.62 72 ASP A C 1
ATOM 555 O O . ASP A 1 72 ? 12.669 -0.854 -15.439 1.00 91.62 72 ASP A O 1
ATOM 559 N N . ASP A 1 73 ? 10.784 -1.983 -15.000 1.00 90.88 73 ASP A N 1
ATOM 560 C CA . ASP A 1 73 ? 9.910 -0.795 -14.890 1.00 90.88 73 ASP A CA 1
ATOM 561 C C . ASP A 1 73 ? 8.810 -0.986 -13.831 1.00 90.88 73 ASP A C 1
ATOM 563 O O . ASP A 1 73 ? 7.608 -0.833 -14.081 1.00 90.88 73 ASP A O 1
ATOM 567 N N . TYR A 1 74 ? 9.212 -1.399 -12.627 1.00 92.75 74 TYR A N 1
ATOM 568 C CA . TYR A 1 74 ? 8.294 -1.439 -11.494 1.00 92.75 74 TYR A CA 1
ATOM 569 C C . TYR A 1 74 ? 8.123 -0.053 -10.877 1.00 92.75 74 TYR A C 1
ATOM 571 O O . TYR A 1 74 ? 9.056 0.737 -10.730 1.00 92.75 74 TYR A O 1
ATOM 579 N N . ASP A 1 75 ? 6.910 0.194 -10.402 1.00 93.44 75 ASP A N 1
ATOM 580 C CA . ASP A 1 75 ? 6.575 1.358 -9.612 1.00 93.44 75 ASP A CA 1
ATOM 581 C C . ASP A 1 75 ? 6.243 0.923 -8.179 1.00 93.44 75 ASP A C 1
ATOM 583 O O . ASP A 1 75 ? 5.132 0.487 -7.856 1.00 93.44 75 ASP A O 1
ATOM 587 N N . ALA A 1 76 ? 7.262 0.972 -7.316 1.00 90.88 76 ALA A N 1
ATOM 588 C CA . ALA A 1 76 ? 7.169 0.422 -5.972 1.00 90.88 76 ALA A CA 1
ATOM 589 C C . ALA A 1 76 ? 6.276 1.255 -5.051 1.00 90.88 76 ALA A C 1
ATOM 591 O O . ALA A 1 76 ? 6.460 2.461 -4.844 1.00 90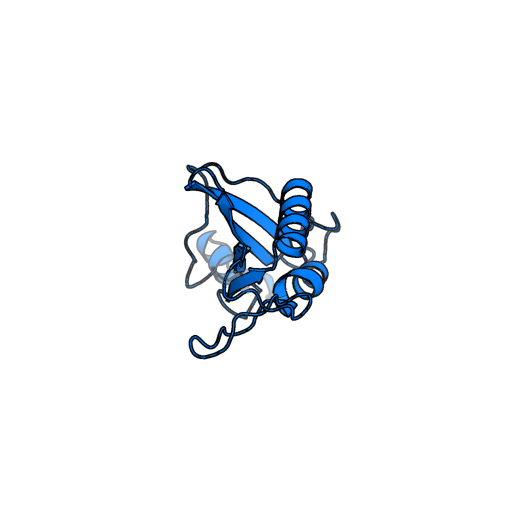.88 76 ALA A O 1
ATOM 592 N N . ILE A 1 77 ? 5.369 0.545 -4.386 1.00 94.62 77 IL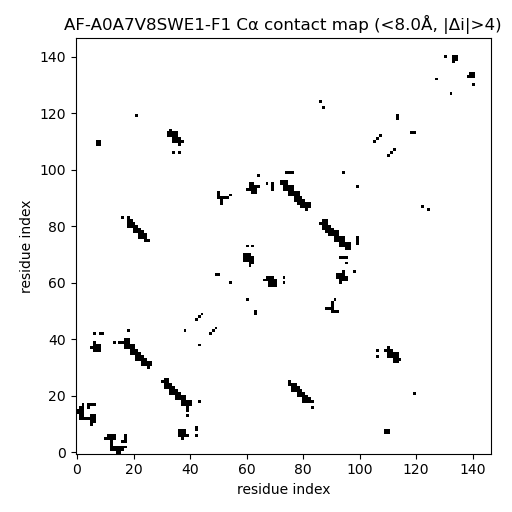E A N 1
ATOM 593 C CA . ILE A 1 77 ? 4.600 1.055 -3.260 1.00 94.62 77 ILE A CA 1
ATOM 594 C C . ILE A 1 77 ? 4.980 0.240 -2.026 1.00 94.62 77 ILE A C 1
ATOM 596 O O . ILE A 1 77 ? 4.846 -0.982 -2.004 1.00 94.62 77 ILE A O 1
ATOM 600 N N . TYR A 1 78 ? 5.444 0.927 -0.986 1.00 94.06 78 TYR A N 1
ATOM 601 C CA . TYR A 1 78 ? 5.790 0.309 0.291 1.00 94.06 78 TYR A CA 1
ATOM 602 C C . TYR A 1 78 ? 4.679 0.548 1.300 1.00 94.06 78 TYR A C 1
ATOM 604 O O . TYR A 1 78 ? 4.159 1.665 1.412 1.00 94.06 78 TYR A O 1
ATOM 612 N N . ILE A 1 79 ? 4.358 -0.490 2.062 1.00 94.38 79 ILE A N 1
ATOM 613 C CA . ILE A 1 79 ? 3.254 -0.504 3.010 1.00 94.38 79 ILE A CA 1
ATOM 614 C C . ILE A 1 79 ? 3.774 -0.987 4.352 1.00 94.38 79 ILE A C 1
ATOM 616 O O . ILE A 1 79 ? 4.424 -2.021 4.425 1.00 94.38 79 ILE A O 1
ATOM 620 N N . THR A 1 80 ? 3.434 -0.277 5.417 1.00 94.12 80 THR A N 1
ATOM 621 C CA . THR A 1 80 ? 3.617 -0.763 6.785 1.00 94.12 80 THR A CA 1
ATOM 622 C C . THR A 1 80 ? 2.256 -0.802 7.453 1.00 94.12 80 THR A C 1
ATOM 624 O O . THR A 1 80 ? 1.624 0.239 7.661 1.00 94.12 80 THR A O 1
ATOM 627 N N . ALA A 1 81 ? 1.781 -1.997 7.779 1.00 92.50 81 ALA A N 1
ATOM 628 C CA . ALA A 1 81 ? 0.503 -2.208 8.428 1.00 92.50 81 ALA A CA 1
ATOM 629 C C . ALA A 1 81 ? 0.651 -2.747 9.853 1.00 92.50 81 ALA A C 1
ATOM 631 O O . ALA A 1 81 ? 1.610 -3.429 10.197 1.00 92.50 81 ALA A O 1
ATOM 632 N N . PHE A 1 82 ? -0.346 -2.445 10.683 1.00 92.38 82 PHE A N 1
ATOM 633 C CA . PHE A 1 82 ? -0.404 -2.859 12.086 1.00 92.38 82 PHE A CA 1
ATOM 634 C C . PHE A 1 82 ? -1.684 -3.661 12.366 1.00 92.38 82 PHE A C 1
ATOM 636 O O . PHE A 1 82 ? -2.578 -3.164 13.069 1.00 92.38 82 PHE A O 1
ATOM 643 N N . PRO A 1 83 ? -1.847 -4.858 11.768 1.00 88.75 83 PRO A N 1
ATOM 644 C CA . PRO A 1 83 ? -2.982 -5.726 12.052 1.00 88.75 83 PRO A CA 1
ATOM 645 C C . PRO A 1 83 ? -2.990 -6.148 13.528 1.00 88.75 83 PRO A C 1
ATOM 647 O O . PRO A 1 83 ? -1.965 -6.490 14.119 1.00 88.75 83 PRO A O 1
ATOM 650 N N . GLY A 1 84 ? -4.171 -6.124 14.150 1.00 84.00 84 GLY A N 1
ATOM 651 C CA . GLY A 1 84 ? -4.321 -6.535 15.545 1.00 84.00 84 GLY A CA 1
ATOM 652 C C . GLY A 1 84 ? -3.872 -7.984 15.749 1.00 84.00 84 GLY A C 1
ATOM 653 O O . GLY A 1 84 ? -4.336 -8.878 15.049 1.00 84.00 84 GLY A O 1
ATOM 654 N N . GLY A 1 85 ? -2.967 -8.214 16.704 1.00 80.19 85 GLY A N 1
ATOM 655 C CA . GLY A 1 85 ? -2.513 -9.556 17.087 1.00 80.19 85 GLY A CA 1
ATOM 656 C C . GLY A 1 85 ? -1.465 -10.208 16.177 1.00 80.19 85 GLY A C 1
ATOM 657 O O . GLY A 1 85 ? -1.029 -11.307 16.500 1.00 80.19 85 GLY A O 1
ATOM 658 N N . ARG A 1 86 ? -1.035 -9.565 15.080 1.00 73.31 86 ARG A N 1
ATOM 659 C CA . ARG A 1 86 ? -0.051 -10.130 14.128 1.00 73.31 86 ARG A CA 1
ATOM 660 C C . ARG A 1 86 ? 1.286 -9.383 14.048 1.00 73.31 86 ARG A C 1
ATOM 662 O O . ARG A 1 86 ? 2.131 -9.744 13.242 1.00 73.31 86 ARG A O 1
ATOM 669 N N . GLY A 1 87 ? 1.511 -8.394 14.913 1.00 84.62 87 GLY A N 1
ATOM 670 C CA . GLY A 1 87 ? 2.709 -7.553 14.845 1.00 84.62 87 GLY A CA 1
ATOM 671 C C . GLY A 1 87 ? 2.673 -6.587 13.657 1.00 84.62 87 GLY A C 1
ATOM 672 O O . GLY A 1 87 ? 1.631 -6.393 13.029 1.00 84.62 87 GLY A O 1
ATOM 673 N N . GLN A 1 88 ? 3.799 -5.925 13.400 1.00 90.62 88 GLN A N 1
ATOM 674 C CA . GLN A 1 88 ? 3.972 -5.083 12.218 1.00 90.62 88 GLN A CA 1
ATOM 675 C C . GLN A 1 88 ? 4.135 -5.967 10.981 1.00 90.62 88 GLN A C 1
ATOM 677 O O . GLN A 1 88 ? 4.875 -6.946 11.017 1.00 90.62 88 GLN A O 1
ATOM 682 N N . VAL A 1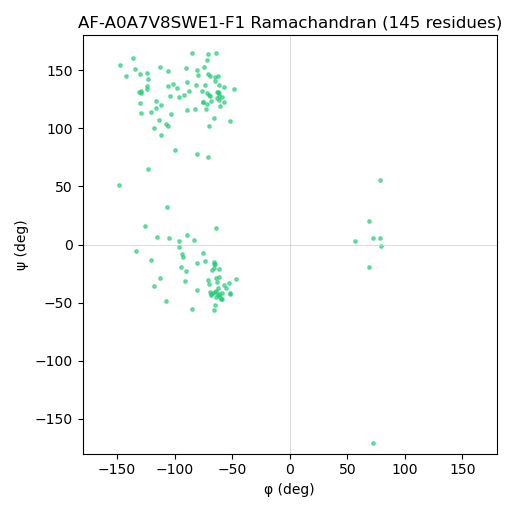 89 ? 3.466 -5.589 9.895 1.00 90.44 89 VAL A N 1
ATOM 683 C CA . VAL A 1 89 ? 3.603 -6.218 8.583 1.00 90.44 89 VAL A CA 1
ATOM 684 C C . VAL A 1 89 ? 4.168 -5.183 7.623 1.00 90.44 89 VAL A C 1
ATOM 686 O O . VAL A 1 89 ? 3.537 -4.151 7.388 1.00 90.44 89 VAL A O 1
ATOM 689 N N . ASP A 1 90 ? 5.351 -5.457 7.087 1.00 91.50 90 ASP A N 1
ATOM 690 C CA . ASP A 1 90 ? 5.984 -4.637 6.061 1.00 91.50 90 ASP A CA 1
ATOM 691 C C . ASP A 1 90 ? 5.844 -5.320 4.706 1.00 91.50 90 ASP A C 1
ATOM 693 O O . ASP A 1 90 ? 6.183 -6.488 4.540 1.00 91.50 90 ASP A O 1
ATOM 697 N N . VAL A 1 91 ? 5.336 -4.574 3.734 1.00 90.56 91 VAL A N 1
ATOM 698 C CA . VAL A 1 91 ? 5.096 -5.038 2.373 1.00 90.56 91 VAL A CA 1
ATOM 699 C C . VAL A 1 91 ? 5.827 -4.124 1.408 1.00 90.56 91 VAL A C 1
ATOM 701 O O . VAL A 1 91 ? 5.730 -2.897 1.489 1.00 90.56 91 VAL A O 1
ATOM 704 N N . SER A 1 92 ? 6.522 -4.733 0.456 1.00 91.69 92 SER A N 1
ATOM 705 C CA . SER A 1 92 ? 7.017 -4.053 -0.737 1.00 91.69 92 SER A CA 1
ATOM 706 C C . SER A 1 92 ? 6.245 -4.616 -1.922 1.00 91.69 92 SER A C 1
ATOM 708 O O . SER A 1 92 ? 6.262 -5.820 -2.134 1.00 91.69 92 SER A O 1
ATOM 710 N N . ALA A 1 93 ? 5.518 -3.775 -2.655 1.00 92.88 93 ALA A N 1
ATOM 711 C CA . ALA A 1 93 ? 4.699 -4.211 -3.782 1.00 92.88 93 ALA A CA 1
ATOM 712 C C . ALA A 1 93 ? 5.265 -3.633 -5.093 1.00 92.88 93 ALA A C 1
ATOM 714 O O . ALA A 1 93 ? 5.136 -2.422 -5.317 1.00 92.88 93 ALA A O 1
ATOM 715 N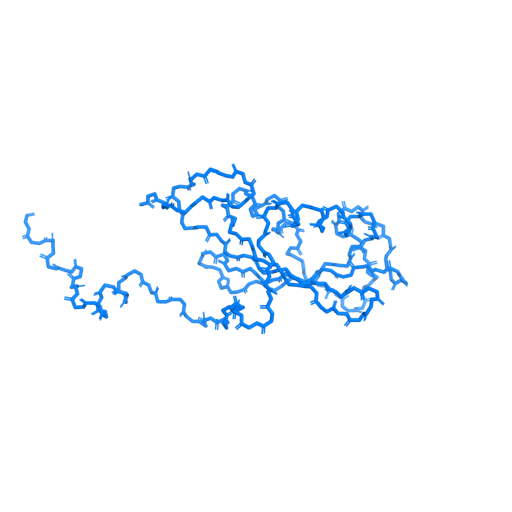 N . PRO A 1 94 ? 5.903 -4.459 -5.948 1.00 94.56 94 PRO A N 1
ATOM 716 C CA . PRO A 1 94 ? 6.450 -4.028 -7.232 1.00 94.56 94 PRO A CA 1
ATOM 717 C C . PRO A 1 94 ? 5.325 -3.971 -8.272 1.00 94.56 94 PRO A C 1
ATOM 719 O O . PRO A 1 94 ? 5.128 -4.893 -9.053 1.00 94.56 94 PRO A O 1
ATOM 722 N N . PHE A 1 95 ? 4.502 -2.925 -8.246 1.00 95.50 95 PHE A N 1
ATOM 723 C CA . PHE A 1 95 ? 3.388 -2.802 -9.187 1.00 95.50 95 PHE A CA 1
ATOM 724 C C . PHE A 1 95 ? 3.866 -2.419 -10.590 1.00 95.50 95 PHE A C 1
ATOM 726 O O . PHE A 1 95 ? 4.852 -1.707 -10.748 1.00 95.50 95 PHE A O 1
ATOM 733 N N . CYS A 1 96 ? 3.102 -2.800 -11.616 1.00 96.44 96 CYS A N 1
ATOM 734 C CA . CYS A 1 96 ? 3.209 -2.126 -12.908 1.00 96.44 96 CYS A CA 1
ATOM 735 C C . CYS A 1 96 ? 2.592 -0.719 -12.813 1.00 96.44 96 CYS A C 1
ATOM 737 O O . CYS A 1 96 ? 1.727 -0.470 -11.964 1.00 96.44 96 CYS A O 1
ATOM 739 N N . GLY A 1 97 ? 2.975 0.190 -13.716 1.00 94.88 97 GLY A N 1
ATOM 740 C CA . GLY A 1 97 ? 2.544 1.595 -13.661 1.00 94.88 97 GLY A CA 1
ATOM 741 C C . GLY A 1 97 ? 1.023 1.804 -13.566 1.00 94.88 97 GLY A C 1
ATOM 742 O O . GLY A 1 97 ? 0.569 2.716 -12.876 1.00 94.88 97 GLY A O 1
ATOM 743 N N . VAL A 1 98 ? 0.222 0.925 -14.183 1.00 96.81 98 VAL A N 1
ATOM 744 C CA . VAL A 1 98 ? -1.252 0.982 -14.119 1.00 96.81 98 VAL A CA 1
ATOM 745 C C . VAL A 1 98 ? -1.757 0.726 -12.698 1.00 96.81 98 VAL A C 1
ATOM 747 O O . VAL A 1 98 ? -2.438 1.574 -12.124 1.00 96.81 98 VAL A O 1
ATOM 750 N N . HIS A 1 99 ? -1.389 -0.405 -12.092 1.00 96.81 99 HIS A N 1
ATOM 751 C CA . HIS A 1 99 ? -1.869 -0.754 -10.751 1.00 96.81 99 HIS A CA 1
ATOM 752 C C . HIS A 1 99 ? -1.255 0.139 -9.668 1.00 96.81 99 HIS A C 1
ATOM 754 O O . HIS A 1 99 ? -1.924 0.460 -8.686 1.00 96.81 99 HIS A O 1
ATOM 760 N N . ALA A 1 100 ? -0.027 0.627 -9.866 1.00 96.19 100 ALA A N 1
ATOM 761 C CA . ALA A 1 100 ? 0.555 1.635 -8.986 1.00 96.19 100 ALA A CA 1
ATOM 762 C C . ALA A 1 100 ? -0.281 2.924 -8.990 1.00 96.19 100 ALA A C 1
ATOM 764 O O . ALA A 1 100 ? -0.591 3.475 -7.930 1.00 96.19 100 ALA A O 1
ATOM 765 N N . ALA A 1 101 ? -0.695 3.394 -10.172 1.00 95.81 101 ALA A N 1
ATOM 766 C CA . ALA A 1 101 ? -1.563 4.559 -10.301 1.00 95.81 101 ALA A CA 1
ATOM 767 C C . ALA A 1 101 ? -2.932 4.336 -9.639 1.00 95.81 101 ALA A C 1
ATOM 769 O O . ALA A 1 101 ? -3.389 5.209 -8.901 1.00 95.81 101 ALA A O 1
ATOM 770 N N . GLU A 1 102 ? -3.556 3.169 -9.822 1.00 96.06 102 GLU A N 1
ATOM 771 C CA . GLU A 1 102 ? -4.830 2.829 -9.171 1.00 96.06 102 GLU A CA 1
ATOM 772 C C . GLU A 1 102 ? -4.736 2.882 -7.642 1.00 96.06 102 GLU A C 1
ATOM 774 O O . GLU A 1 102 ? -5.574 3.505 -6.982 1.00 96.06 102 GLU A O 1
ATOM 779 N N . TYR A 1 103 ? -3.689 2.282 -7.067 1.00 94.88 103 TYR A N 1
ATOM 780 C CA . TYR A 1 103 ? -3.462 2.319 -5.624 1.00 94.88 103 TYR A CA 1
ATOM 781 C C . TYR A 1 103 ? -3.210 3.743 -5.125 1.00 94.88 103 TYR A C 1
ATOM 783 O O . TYR A 1 103 ? -3.741 4.130 -4.086 1.00 94.88 103 TYR A O 1
ATOM 791 N N . ARG A 1 104 ? -2.459 4.561 -5.870 1.00 95.31 104 ARG A N 1
ATOM 792 C CA . ARG A 1 104 ? -2.234 5.973 -5.521 1.00 95.31 104 ARG A CA 1
ATOM 793 C C . ARG A 1 104 ? -3.513 6.793 -5.557 1.00 95.31 104 ARG A C 1
ATOM 795 O O . ARG A 1 104 ? -3.744 7.556 -4.627 1.00 95.31 104 ARG A O 1
ATOM 802 N N . ILE A 1 105 ? -4.343 6.635 -6.588 1.00 95.44 105 ILE A N 1
ATOM 803 C CA . ILE A 1 105 ? -5.636 7.328 -6.692 1.00 95.44 105 ILE A CA 1
ATOM 804 C C . ILE A 1 105 ? -6.514 6.957 -5.497 1.00 95.44 105 ILE A C 1
ATOM 806 O O . ILE A 1 105 ? -7.034 7.840 -4.818 1.00 95.44 105 ILE A O 1
ATOM 810 N N . TRP A 1 106 ? -6.599 5.665 -5.178 1.00 94.62 106 TRP A N 1
ATOM 811 C CA . TRP A 1 106 ? -7.331 5.194 -4.006 1.00 94.62 106 TRP A CA 1
ATOM 812 C C . TRP A 1 106 ? -6.787 5.799 -2.700 1.00 94.62 106 TRP A C 1
ATOM 814 O O . TRP A 1 106 ? -7.556 6.230 -1.841 1.00 94.62 106 TRP A O 1
ATOM 824 N N . LEU A 1 107 ? -5.465 5.891 -2.541 1.00 94.00 107 LEU A N 1
ATOM 825 C CA . LEU A 1 107 ? -4.861 6.524 -1.365 1.00 94.00 107 LEU A CA 1
ATOM 826 C C . LEU A 1 107 ? -5.164 8.019 -1.284 1.00 94.00 107 LEU A C 1
ATOM 828 O O . LEU A 1 107 ? -5.466 8.501 -0.199 1.00 94.00 107 LEU A O 1
ATOM 832 N N . LEU A 1 108 ? -5.124 8.743 -2.400 1.00 92.75 108 LEU A N 1
ATOM 833 C CA . LEU A 1 108 ? -5.453 10.169 -2.430 1.00 92.75 108 LEU A CA 1
ATOM 834 C C . LEU A 1 108 ? -6.920 10.436 -2.061 1.00 92.75 108 LEU A C 1
ATOM 836 O O . LEU A 1 108 ? -7.229 11.491 -1.515 1.00 92.75 108 LEU A O 1
ATOM 840 N N . GLU A 1 109 ? -7.817 9.486 -2.331 1.00 93.44 109 GLU A N 1
ATOM 841 C CA . GLU A 1 109 ? -9.237 9.599 -1.992 1.00 93.44 109 GLU A CA 1
ATOM 842 C C . GLU A 1 109 ? -9.529 9.261 -0.516 1.00 93.44 109 GLU A C 1
ATOM 844 O O . GLU A 1 109 ? -10.358 9.913 0.121 1.00 93.44 109 GLU A O 1
ATOM 849 N N . PHE A 1 110 ? -8.853 8.252 0.048 1.00 92.25 110 PHE A N 1
ATOM 850 C CA . PHE A 1 110 ? -9.253 7.644 1.330 1.00 92.25 110 PHE A CA 1
ATOM 851 C C . PHE A 1 110 ? -8.211 7.708 2.452 1.00 92.25 110 PHE A C 1
ATOM 853 O O . PHE A 1 110 ? -8.526 7.411 3.613 1.00 92.25 110 PHE A O 1
ATOM 860 N N . ALA A 1 111 ? -6.964 8.044 2.135 1.00 93.06 111 ALA A N 1
ATOM 861 C CA . ALA A 1 111 ? -5.883 8.179 3.097 1.00 93.06 111 ALA A CA 1
ATOM 862 C C . ALA A 1 111 ? -5.570 9.658 3.334 1.00 93.06 111 ALA A C 1
ATOM 864 O O . ALA A 1 111 ? -5.705 10.499 2.452 1.00 93.06 111 ALA A O 1
ATOM 865 N N . ARG A 1 112 ? -5.118 9.986 4.545 1.00 91.75 112 ARG A N 1
ATOM 866 C CA . ARG A 1 112 ? -4.570 11.320 4.809 1.00 91.75 112 ARG A CA 1
ATOM 867 C C . ARG A 1 112 ? -3.120 11.365 4.341 1.00 91.75 112 ARG A C 1
ATOM 869 O O . ARG A 1 112 ? -2.373 10.423 4.621 1.00 91.75 112 ARG A O 1
ATOM 876 N N . GLU A 1 113 ? -2.720 12.445 3.686 1.00 91.88 113 GLU A N 1
ATOM 877 C CA . GLU A 1 113 ? -1.304 12.729 3.455 1.00 91.88 113 GLU A CA 1
ATOM 878 C C . GLU A 1 113 ? -0.606 12.979 4.803 1.00 91.88 113 GLU A C 1
ATOM 880 O O . GLU A 1 113 ? -1.209 13.499 5.745 1.00 91.88 113 GLU A O 1
ATOM 885 N N . LEU A 1 114 ? 0.645 12.539 4.913 1.00 88.88 114 LEU A N 1
ATOM 886 C CA . LEU A 1 114 ? 1.526 12.856 6.031 1.00 88.88 114 LEU A CA 1
ATOM 887 C C . LEU A 1 114 ? 2.577 13.838 5.518 1.00 88.88 114 LEU A C 1
ATOM 889 O O . LEU A 1 114 ? 3.514 13.438 4.820 1.00 88.88 114 LEU A O 1
ATOM 893 N N . ASP A 1 115 ? 2.424 15.115 5.851 1.00 7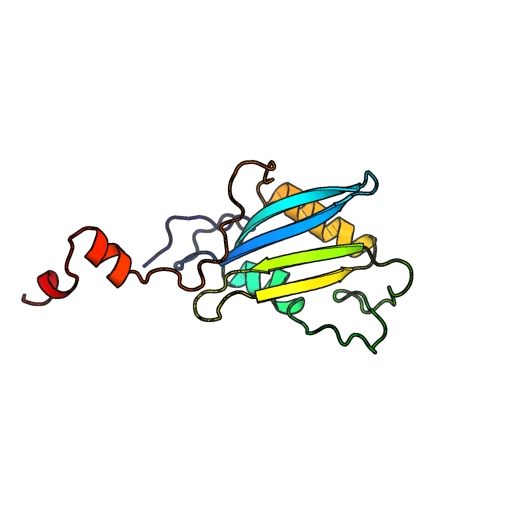5.81 115 ASP A N 1
ATOM 894 C CA . ASP A 1 115 ? 3.510 16.076 5.739 1.00 75.81 115 ASP A CA 1
ATOM 895 C C . ASP A 1 115 ? 4.576 15.749 6.796 1.00 75.81 115 ASP A C 1
ATOM 897 O O . ASP A 1 115 ? 4.309 15.195 7.861 1.00 75.81 115 ASP A O 1
ATOM 901 N N . THR A 1 116 ? 5.840 15.975 6.448 1.00 55.66 116 THR A N 1
ATOM 902 C CA . THR A 1 116 ? 7.034 15.363 7.059 1.00 55.66 116 THR A CA 1
ATOM 903 C C . THR A 1 116 ? 7.315 15.694 8.535 1.00 55.66 116 THR A C 1
ATOM 905 O O . THR A 1 116 ? 8.406 15.391 9.009 1.00 55.66 116 THR A O 1
ATOM 908 N N . VAL A 1 117 ? 6.360 16.255 9.280 1.00 49.44 117 VAL A N 1
ATOM 909 C CA . VAL A 1 117 ? 6.519 16.633 10.693 1.00 49.44 117 VAL A CA 1
ATOM 910 C C . VAL A 1 117 ? 5.649 15.789 11.638 1.00 49.44 117 VAL A C 1
ATOM 912 O O . VAL A 1 117 ? 6.094 15.507 12.746 1.00 49.44 117 VAL A O 1
ATOM 915 N N . ASP A 1 118 ? 4.493 15.270 11.203 1.00 45.97 118 ASP A N 1
ATOM 916 C CA . ASP A 1 118 ? 3.566 14.551 12.089 1.00 45.97 118 ASP A CA 1
ATOM 917 C C . ASP A 1 118 ? 3.340 13.079 11.695 1.00 45.97 118 ASP A C 1
ATOM 919 O O . ASP A 1 118 ? 2.484 12.712 10.889 1.00 45.97 118 ASP A O 1
ATOM 923 N N . GLY A 1 119 ? 4.034 12.185 12.401 1.00 44.84 119 GLY A N 1
ATOM 924 C CA . GLY A 1 119 ? 3.398 10.941 12.832 1.00 44.84 119 GLY A CA 1
ATOM 925 C C . GLY A 1 119 ? 3.252 9.836 11.787 1.00 44.84 119 GLY A C 1
ATOM 926 O O . GLY A 1 119 ? 2.175 9.241 11.658 1.00 44.84 119 GLY A O 1
ATOM 927 N N . ALA A 1 120 ? 4.363 9.428 11.169 1.00 46.12 120 ALA A N 1
ATOM 928 C CA . ALA A 1 120 ? 4.585 7.986 11.163 1.00 46.12 120 ALA A CA 1
ATOM 929 C C . ALA A 1 120 ? 4.806 7.601 12.643 1.00 46.12 120 ALA A C 1
ATOM 931 O O . ALA A 1 120 ? 5.796 8.043 13.221 1.00 46.12 120 ALA A O 1
ATOM 932 N N . PRO A 1 121 ? 3.873 6.908 13.321 1.00 49.66 121 PRO A N 1
ATOM 933 C CA . PRO A 1 121 ? 4.137 6.347 14.620 1.00 49.66 121 PRO A CA 1
ATOM 934 C C . PRO A 1 121 ? 5.333 5.444 14.399 1.00 49.66 121 PRO A C 1
ATOM 936 O O . PRO A 1 121 ? 5.297 4.553 13.547 1.00 49.66 121 PRO A O 1
ATOM 939 N N . GLU A 1 122 ? 6.397 5.708 15.143 1.00 49.28 122 GLU A N 1
ATOM 940 C CA . GLU A 1 122 ? 7.427 4.705 15.308 1.00 49.28 122 GLU A CA 1
ATOM 941 C C . GLU A 1 122 ? 6.721 3.396 15.665 1.00 49.28 122 GLU A C 1
ATOM 943 O O . GLU A 1 122 ? 5.778 3.421 16.477 1.00 49.28 122 GLU A O 1
ATOM 948 N N . PRO A 1 123 ? 7.095 2.275 15.031 1.00 45.34 123 PRO A N 1
ATOM 949 C CA . PRO A 1 123 ? 6.543 0.992 15.386 1.00 45.34 123 PRO A CA 1
ATOM 950 C C . PRO A 1 123 ? 6.682 0.799 16.885 1.00 45.34 123 PRO A C 1
ATOM 952 O O . PRO A 1 123 ? 7.774 0.593 17.413 1.00 45.34 123 PRO A O 1
ATOM 955 N N . ARG A 1 124 ? 5.568 0.902 17.609 1.00 46.09 124 ARG A N 1
ATOM 956 C CA . ARG A 1 124 ? 5.568 0.502 19.004 1.00 46.09 124 ARG A CA 1
ATOM 957 C C . ARG A 1 124 ? 5.693 -1.005 18.963 1.00 46.09 124 ARG A C 1
ATOM 959 O O . ARG A 1 124 ? 4.705 -1.683 18.691 1.00 46.09 124 ARG A O 1
ATOM 966 N N . GLN A 1 125 ? 6.905 -1.499 19.218 1.00 49.91 125 GLN A N 1
ATOM 967 C CA . GLN A 1 125 ? 7.206 -2.927 19.329 1.00 49.91 125 GLN A CA 1
ATOM 968 C C . GLN A 1 125 ? 6.171 -3.632 20.222 1.00 49.91 125 GLN A C 1
ATOM 970 O O . GLN A 1 125 ? 5.797 -4.769 19.949 1.00 49.91 125 GLN A O 1
ATOM 975 N N . HIS A 1 126 ? 5.596 -2.908 21.193 1.00 49.16 126 HIS A N 1
ATOM 976 C CA . HIS A 1 126 ? 4.397 -3.296 21.926 1.00 49.16 126 HIS A CA 1
ATOM 977 C C . HIS A 1 126 ? 3.359 -2.164 21.942 1.00 49.16 126 HIS A C 1
ATOM 979 O O . HIS A 1 126 ? 3.560 -1.113 22.555 1.00 49.16 126 HIS A O 1
ATOM 985 N N . ALA A 1 127 ? 2.216 -2.363 21.281 1.00 48.75 127 ALA A N 1
ATOM 986 C CA . ALA A 1 127 ? 1.046 -1.539 21.561 1.00 48.75 127 ALA A CA 1
ATOM 987 C C . ALA A 1 127 ? 0.561 -1.888 22.981 1.00 48.75 127 ALA A C 1
ATOM 989 O O . ALA A 1 127 ? 0.290 -3.066 23.221 1.00 48.75 127 ALA A O 1
ATOM 990 N N . PRO A 1 128 ? 0.447 -0.920 23.913 1.00 57.81 128 PRO A N 1
ATOM 991 C CA . PRO A 1 128 ? -0.046 -1.210 25.253 1.00 57.81 128 PRO A CA 1
ATOM 992 C C . PRO A 1 128 ? -1.433 -1.834 25.143 1.00 57.81 128 PRO A C 1
ATOM 994 O O . PRO A 1 128 ? -2.277 -1.378 24.357 1.00 57.81 128 PRO A O 1
ATOM 997 N N . THR A 1 129 ? -1.658 -2.898 25.906 1.00 68.62 129 THR A N 1
ATOM 998 C CA . THR A 1 129 ? -2.969 -3.533 25.968 1.00 68.62 129 THR A CA 1
ATOM 999 C C . THR A 1 129 ? -3.988 -2.558 26.566 1.00 68.62 129 THR A C 1
ATOM 1001 O O . THR A 1 129 ? -3.651 -1.521 27.155 1.00 68.62 129 THR A O 1
ATOM 1004 N N . THR A 1 130 ? -5.278 -2.860 26.407 1.00 57.75 130 THR A N 1
ATOM 1005 C CA . THR A 1 130 ? -6.334 -2.089 27.079 1.00 57.75 130 THR A CA 1
ATOM 1006 C C . THR A 1 130 ? -6.133 -2.097 28.597 1.00 57.75 130 THR A C 1
ATOM 1008 O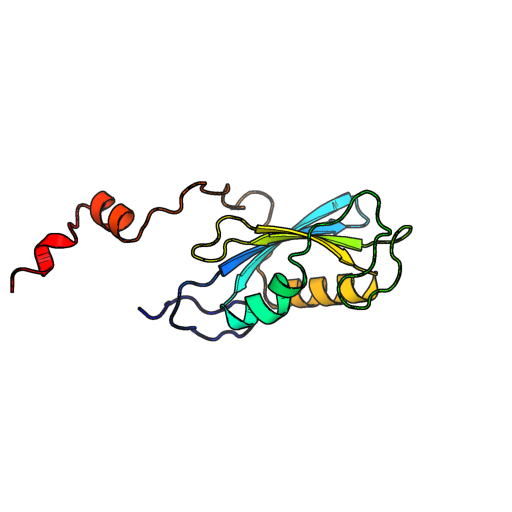 O . THR A 1 130 ? -6.358 -1.071 29.231 1.00 57.75 130 THR A O 1
ATOM 1011 N N . GLU A 1 131 ? -5.631 -3.194 29.167 1.00 65.00 131 GLU A N 1
ATOM 1012 C CA . GLU A 1 131 ? -5.301 -3.299 30.593 1.00 65.00 131 GLU A CA 1
ATOM 1013 C C . GLU A 1 131 ? -4.108 -2.419 30.985 1.00 65.00 131 GLU A C 1
ATOM 1015 O O . GLU A 1 131 ? -4.211 -1.685 31.965 1.00 65.00 131 GLU A O 1
ATOM 1020 N N . ASP A 1 132 ? -3.035 -2.378 30.188 1.00 68.44 132 ASP A N 1
ATOM 1021 C CA . ASP A 1 132 ? -1.888 -1.479 30.429 1.00 68.44 132 ASP A CA 1
ATOM 1022 C C . ASP A 1 132 ? -2.299 0.000 30.372 1.00 68.44 132 ASP A C 1
ATOM 1024 O O . ASP A 1 132 ? -1.844 0.844 31.151 1.00 68.44 132 ASP A O 1
ATOM 1028 N N . THR A 1 133 ? -3.216 0.323 29.458 1.00 71.56 133 THR A N 1
ATOM 1029 C CA . THR A 1 133 ? -3.758 1.679 29.318 1.00 71.56 133 THR A CA 1
ATOM 1030 C C . THR A 1 133 ? -4.640 2.046 30.513 1.00 71.56 133 THR A C 1
ATOM 1032 O O . THR A 1 133 ? -4.554 3.156 31.027 1.00 71.56 133 THR A O 1
ATOM 1035 N N . LEU A 1 134 ? -5.470 1.121 30.999 1.00 69.88 134 LEU A N 1
ATOM 1036 C CA . LEU A 1 134 ? -6.314 1.351 32.174 1.00 69.88 134 LEU A CA 1
ATOM 1037 C C . LEU A 1 134 ? -5.474 1.479 33.453 1.00 69.88 134 LEU A C 1
ATOM 1039 O O . LEU A 1 134 ? -5.674 2.427 34.215 1.00 69.88 134 LEU A O 1
ATOM 1043 N N . ARG A 1 135 ? -4.464 0.620 33.627 1.00 74.62 135 ARG A N 1
ATOM 1044 C CA . ARG A 1 135 ? -3.531 0.665 34.760 1.00 74.62 135 ARG A CA 1
ATOM 1045 C C . ARG A 1 135 ? -2.735 1.970 34.805 1.00 74.62 135 ARG A C 1
ATOM 1047 O O . ARG A 1 135 ? -2.620 2.572 35.868 1.00 74.62 135 ARG A O 1
ATOM 1054 N N . SER A 1 136 ? -2.241 2.455 33.664 1.00 74.75 136 SER A N 1
ATOM 1055 C CA . SER A 1 136 ? -1.507 3.734 33.602 1.00 74.75 136 SER A CA 1
ATOM 1056 C C . SER A 1 136 ? -2.382 4.962 33.890 1.00 74.75 136 SER A C 1
ATOM 1058 O O . SER A 1 136 ? -1.872 5.989 34.326 1.00 74.75 136 SER A O 1
ATOM 1060 N N . LEU A 1 137 ? -3.702 4.846 33.723 1.00 79.12 137 LEU A N 1
ATOM 1061 C CA . LEU A 1 137 ? -4.686 5.860 34.115 1.00 79.12 137 LEU A CA 1
ATOM 1062 C C . LEU A 1 137 ? -5.194 5.688 35.560 1.00 79.12 137 LEU A C 1
ATOM 1064 O O . LEU A 1 137 ? -6.155 6.354 35.948 1.00 79.12 137 LEU A O 1
ATOM 1068 N N . GLY A 1 138 ? -4.596 4.785 36.347 1.00 82.31 138 GLY A N 1
ATOM 1069 C CA . GLY A 1 138 ? -5.012 4.493 37.722 1.00 82.31 138 GLY A CA 1
ATOM 1070 C C . GLY A 1 138 ? -6.370 3.793 37.825 1.00 82.31 138 GLY A C 1
ATOM 1071 O O . GLY A 1 138 ? -7.020 3.856 38.866 1.00 82.31 138 GLY A O 1
ATOM 1072 N N . ARG A 1 139 ? -6.838 3.158 36.744 1.00 73.31 139 ARG A N 1
ATOM 1073 C CA . ARG A 1 139 ? -8.096 2.408 36.707 1.00 73.31 139 ARG A CA 1
ATOM 1074 C C . ARG A 1 139 ? -7.782 0.921 36.706 1.00 73.31 139 ARG A C 1
ATOM 1076 O O . ARG A 1 139 ? -7.415 0.369 35.674 1.00 73.31 139 ARG A O 1
ATOM 1083 N N . ASP A 1 140 ? -7.928 0.274 37.854 1.00 69.50 140 ASP A N 1
ATOM 1084 C CA . ASP A 1 140 ? -7.725 -1.169 37.939 1.00 69.50 140 ASP A CA 1
ATOM 1085 C C . ASP A 1 140 ? -8.927 -1.916 37.328 1.00 69.50 140 ASP A C 1
ATOM 1087 O O . ASP A 1 140 ? -10.060 -1.722 37.785 1.00 69.50 140 ASP A O 1
ATOM 1091 N N . PRO A 1 141 ? -8.731 -2.779 36.313 1.00 59.97 141 PRO A N 1
ATOM 1092 C CA . PRO A 1 141 ? -9.821 -3.543 35.705 1.00 59.97 141 PRO A CA 1
ATOM 1093 C C . PRO A 1 141 ? -10.460 -4.554 36.676 1.00 59.97 141 PRO A C 1
ATOM 1095 O O . PRO A 1 141 ? -11.588 -4.995 36.449 1.00 59.97 141 PRO A O 1
ATOM 1098 N N . GLU A 1 142 ? -9.790 -4.890 37.782 1.00 61.03 142 GLU A N 1
ATOM 1099 C CA . GLU A 1 142 ? -10.286 -5.844 38.781 1.00 61.03 142 GLU A CA 1
ATOM 1100 C C . GLU A 1 142 ? -11.296 -5.250 39.777 1.00 61.03 142 GLU A C 1
ATOM 1102 O O . GLU A 1 142 ? -12.050 -5.991 40.411 1.00 61.03 142 GLU A O 1
ATOM 1107 N N . VAL A 1 143 ? -11.392 -3.920 39.882 1.00 57.44 143 VAL A N 1
ATOM 1108 C CA . VAL A 1 143 ? -12.270 -3.254 40.868 1.00 57.44 143 VAL A CA 1
ATOM 1109 C C . VAL A 1 143 ? -13.760 -3.359 40.491 1.00 57.44 143 VAL A C 1
ATOM 1111 O O . VAL A 1 143 ? -14.627 -3.168 41.336 1.00 57.44 143 VAL A O 1
ATOM 1114 N N . GLY A 1 144 ? -14.084 -3.740 39.249 1.00 56.03 144 GLY A N 1
ATOM 1115 C CA . GLY A 1 144 ? -15.465 -3.861 38.761 1.00 56.03 144 GLY A CA 1
ATOM 1116 C C . GLY A 1 144 ? -16.090 -5.263 38.798 1.00 56.03 144 GLY A C 1
ATOM 1117 O O . GLY A 1 144 ? -17.242 -5.396 38.399 1.00 56.03 144 GLY A O 1
ATOM 1118 N N . ARG A 1 145 ? -15.367 -6.316 39.217 1.00 54.47 145 ARG A N 1
ATOM 1119 C CA . ARG A 1 145 ? -15.864 -7.716 39.192 1.00 54.47 145 ARG A CA 1
ATOM 1120 C C . ARG A 1 145 ? -16.272 -8.291 40.553 1.00 54.47 145 ARG A C 1
ATOM 1122 O O . ARG A 1 145 ? -16.607 -9.468 40.635 1.00 54.47 145 ARG A O 1
ATOM 1129 N N . ARG A 1 146 ? -16.268 -7.483 41.615 1.00 52.31 146 ARG A N 1
ATOM 1130 C CA . ARG A 1 146 ? -16.896 -7.842 42.896 1.00 52.31 146 ARG A CA 1
ATOM 1131 C C . ARG A 1 146 ? -18.260 -7.162 42.987 1.00 52.31 146 ARG A C 1
ATOM 1133 O O . ARG A 1 146 ? -18.375 -6.092 43.576 1.00 52.31 146 ARG A O 1
ATOM 1140 N N . GLY A 1 147 ? -19.257 -7.769 42.355 1.00 49.28 147 GLY A N 1
ATOM 1141 C CA . GLY A 1 147 ? -20.663 -7.374 42.407 1.00 49.28 147 GLY A CA 1
ATOM 1142 C C . GLY A 1 147 ? -21.529 -8.519 41.931 1.00 49.28 147 GLY A C 1
ATOM 1143 O O . GLY A 1 147 ? -21.294 -8.951 40.782 1.00 49.28 147 GLY A O 1
#

Foldseek 3Di:
DWDPDAWLQPRDGAHDFFKKKKKWFADPVRDIWIWITGHDPVRCVVPPVLQQDDDDPPDFAAQSVPRHGCNPPFGWMWMWIQDPPPAIGIGIGRHHPVVSVVVVVSRVRRIGIDDPPDDPPDRPSDDQDPQSVCVVVVHHPVVPPPD

Nearest PDB structures (foldseek):
  3bik-assembly1_B  TM=3.082E-01  e=2.931E-01  Mus musculus
  3sbw-assembly2_A  TM=3.005E-01  e=6.217E-01  Mus musculus
  6xkr-assembly1_P  TM=2.857E-01  e=1.175E+00  Homo sapiens
  2m2d-assembly1_A  TM=2.571E-01  e=1.319E+00  Homo sapiens

pLDDT: mean 83.34, std 15.2, range [44.84, 96.81]

Radius of gyration: 18.27 Å; Cα contacts (8 Å, |Δi|>4): 235; chains: 1; bounding box: 37×31×58 Å

Sequence (147 aa):
MASLVKCGSCARRCGERPIGAYWRWLRSDGVWKKHYARLCVGCYASRVAPLEGEIDPDARLSCPQCGIDTEDDYDAIYITAFPGGRGQVDVSAPFCGVHAAEYRIWLLEFARELDTVDGAPEPRQHAPTTEDTLRSLGRDPEVGRRG

Mean predicted aligned error: 10.01 Å

Secondary structure (DSSP, 8-state):
---SSBPTTT--B-SSPPEEEEEEEE-TTSPEEEEEEEE-HHHHHHHTGGG--PPPTTSPPB-TTT--B-SSS-EEEEEEEE-TTS--EEEEEEE-HHHHHHHHHHHHHHSEE--TTS------SSPPPHHHHHHHTT--GGGGS--